Protein AF-A0A7V4G1V3-F1 (afdb_monomer_lite)

Structure (mmCIF, N/CA/C/O backbone):
data_AF-A0A7V4G1V3-F1
#
_entry.id   AF-A0A7V4G1V3-F1
#
loop_
_atom_site.group_PDB
_atom_site.id
_atom_site.type_symbol
_atom_site.label_atom_id
_atom_site.label_alt_id
_atom_site.label_comp_id
_atom_site.label_asym_id
_atom_site.label_entity_id
_atom_site.label_seq_id
_atom_site.pdbx_PDB_ins_code
_atom_site.Cartn_x
_atom_site.Cartn_y
_atom_site.Cartn_z
_atom_site.occupancy
_atom_site.B_iso_or_equiv
_atom_site.auth_seq_id
_atom_site.auth_comp_id
_atom_site.auth_asym_id
_atom_site.auth_atom_id
_atom_site.pdbx_PDB_model_num
ATOM 1 N N . SER A 1 1 ? -12.341 24.919 14.331 1.00 77.06 1 S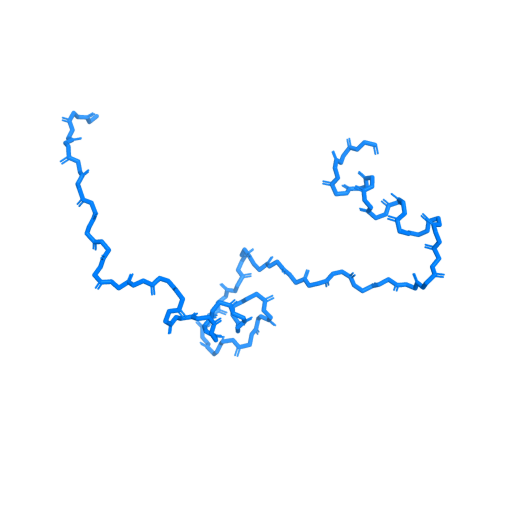ER A N 1
ATOM 2 C CA . SER A 1 1 ? -12.491 24.048 15.514 1.00 77.06 1 SER A CA 1
ATOM 3 C C . SER A 1 1 ? -11.246 24.211 16.375 1.00 77.06 1 SER A C 1
ATOM 5 O O . SER A 1 1 ? -10.164 24.366 15.818 1.00 77.06 1 SER A O 1
ATOM 7 N N . SER A 1 2 ? -11.415 24.268 17.699 1.00 94.00 2 SER A N 1
ATOM 8 C CA . SER A 1 2 ? -10.351 24.397 18.714 1.00 94.00 2 SER A CA 1
ATOM 9 C C . SER A 1 2 ? -10.231 23.131 19.573 1.00 94.00 2 SER A C 1
ATOM 11 O O . SER A 1 2 ? -9.781 23.186 20.718 1.00 94.00 2 SER A O 1
ATOM 13 N N . ASP A 1 3 ? -10.692 21.997 19.047 1.00 94.38 3 ASP A N 1
ATOM 14 C CA . ASP A 1 3 ? -10.800 20.754 19.802 1.00 94.38 3 ASP A CA 1
ATOM 15 C C . ASP A 1 3 ? -9.449 20.033 19.872 1.00 94.38 3 ASP A C 1
ATOM 17 O O . ASP A 1 3 ? -8.686 19.998 18.905 1.00 94.38 3 ASP A O 1
ATOM 21 N N . ARG A 1 4 ? -9.152 19.423 21.026 1.00 95.81 4 ARG A N 1
ATOM 22 C CA . ARG A 1 4 ? -8.006 18.517 21.190 1.00 95.81 4 ARG A CA 1
ATOM 23 C C . ARG A 1 4 ? -8.490 17.080 21.072 1.00 95.81 4 ARG A C 1
ATOM 25 O O . ARG A 1 4 ? -9.178 16.590 21.963 1.00 95.81 4 ARG A O 1
ATOM 32 N N . VAL A 1 5 ? -8.107 16.412 19.989 1.00 96.81 5 VAL A N 1
ATOM 33 C CA . VAL A 1 5 ? -8.482 15.021 19.707 1.00 96.81 5 VAL A CA 1
ATOM 34 C C . VAL A 1 5 ? -7.302 14.098 19.995 1.00 96.81 5 VAL A C 1
ATOM 36 O O . VAL A 1 5 ? -6.177 14.370 19.581 1.00 96.81 5 VAL A O 1
ATOM 39 N N . VAL A 1 6 ? -7.569 12.995 20.693 1.00 97.31 6 VAL A N 1
ATOM 40 C CA . VAL A 1 6 ? -6.591 11.935 20.970 1.00 97.31 6 VAL A CA 1
ATOM 41 C C . VAL A 1 6 ? -7.115 10.623 20.396 1.00 97.31 6 VAL A C 1
ATOM 43 O O . VAL A 1 6 ? -8.256 10.248 20.655 1.00 97.31 6 VAL A O 1
ATOM 46 N N . VAL A 1 7 ? -6.271 9.914 19.645 1.00 97.62 7 VAL A N 1
ATOM 47 C CA . VAL A 1 7 ? -6.563 8.578 19.107 1.00 97.62 7 VAL A CA 1
ATOM 48 C C . VAL A 1 7 ? -5.714 7.554 19.850 1.00 97.62 7 VAL A C 1
ATOM 50 O O . VAL A 1 7 ? -4.493 7.691 19.922 1.00 97.62 7 VAL A O 1
ATOM 53 N N . ILE A 1 8 ? -6.351 6.520 20.398 1.00 97.81 8 ILE A N 1
ATOM 54 C CA . ILE A 1 8 ? -5.664 5.445 21.119 1.00 97.81 8 ILE A CA 1
ATOM 55 C C . ILE A 1 8 ? -5.544 4.228 20.200 1.00 97.81 8 ILE A C 1
ATOM 57 O O . ILE A 1 8 ? -6.536 3.570 19.895 1.00 97.81 8 ILE A O 1
ATOM 61 N N . SER A 1 9 ? -4.318 3.903 19.784 1.00 97.62 9 SER A N 1
ATOM 62 C CA . SER A 1 9 ? -4.029 2.665 19.054 1.00 97.62 9 SER A CA 1
ATOM 63 C C . SER A 1 9 ? -3.874 1.508 20.037 1.00 97.62 9 SER A C 1
ATOM 65 O O . SER A 1 9 ? -2.855 1.384 20.711 1.00 97.62 9 SER A O 1
ATOM 67 N N . THR A 1 10 ? -4.882 0.646 20.124 1.00 97.88 10 THR A N 1
ATOM 68 C CA . THR A 1 10 ? -4.929 -0.463 21.095 1.00 97.88 10 THR A CA 1
ATOM 69 C C . THR A 1 10 ? -4.086 -1.675 20.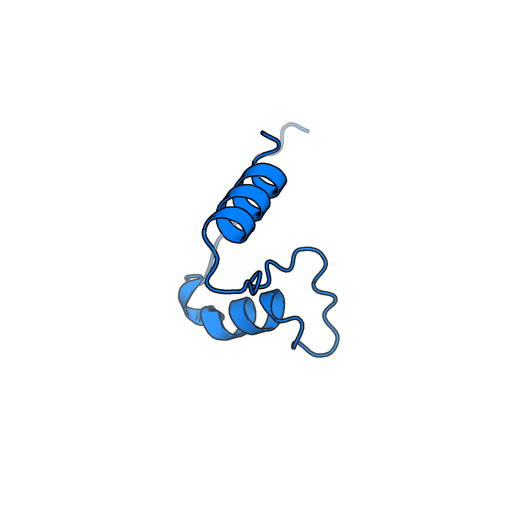688 1.00 97.88 10 THR A C 1
ATOM 71 O O . THR A 1 10 ? -3.817 -2.555 21.505 1.00 97.88 10 THR A O 1
ATOM 74 N N . ALA A 1 11 ? -3.648 -1.735 19.429 1.00 98.00 11 ALA A N 1
ATOM 75 C CA . ALA A 1 11 ? -2.849 -2.824 18.890 1.00 98.00 11 ALA A CA 1
ATOM 76 C C . ALA A 1 11 ? -1.774 -2.316 17.923 1.00 98.00 11 ALA A C 1
ATOM 78 O O . ALA A 1 11 ? -1.924 -1.281 17.276 1.00 98.00 11 ALA A O 1
ATOM 79 N N . HIS A 1 12 ? -0.683 -3.075 17.810 1.00 98.12 12 HIS A N 1
ATOM 80 C CA . HIS A 1 12 ? 0.385 -2.791 16.858 1.00 98.12 12 HIS A CA 1
ATOM 81 C C . HIS A 1 12 ? -0.003 -3.261 15.450 1.00 98.12 12 HIS A C 1
ATOM 83 O O . HIS A 1 12 ? -0.479 -4.385 15.278 1.00 98.12 12 HIS A O 1
ATOM 89 N N . GLY A 1 13 ? 0.273 -2.444 14.430 1.00 97.56 13 GLY A N 1
ATOM 90 C CA . GLY A 1 13 ? -0.116 -2.723 13.042 1.00 97.56 13 GLY A CA 1
ATOM 91 C C . GLY A 1 13 ? 0.450 -4.024 12.458 1.00 97.56 13 GLY A C 1
ATOM 92 O O . GLY A 1 13 ? -0.187 -4.631 11.602 1.00 97.56 13 GLY A O 1
ATOM 93 N N . LEU A 1 14 ? 1.599 -4.501 12.955 1.00 98.00 14 LEU A N 1
ATOM 94 C CA . LEU A 1 14 ? 2.197 -5.784 12.536 1.00 98.00 14 LEU A CA 1
ATOM 95 C C . LEU A 1 14 ? 1.319 -7.008 12.837 1.00 98.00 14 LEU A C 1
ATOM 97 O O . LEU A 1 14 ? 1.524 -8.055 12.236 1.00 98.00 14 LEU A O 1
ATOM 101 N N . LYS A 1 15 ? 0.318 -6.888 13.717 1.00 98.06 15 LYS A N 1
ATOM 102 C CA . LYS A 1 15 ? -0.666 -7.958 13.938 1.00 98.06 15 LYS A CA 1
ATOM 103 C C . LYS A 1 15 ? -1.626 -8.147 12.753 1.00 98.06 15 LYS A C 1
ATOM 105 O O . LYS A 1 15 ? -2.337 -9.140 12.713 1.00 98.06 15 LYS A O 1
ATOM 110 N N . PHE A 1 16 ? -1.649 -7.211 11.801 1.00 97.56 16 PHE A N 1
ATOM 111 C CA . PHE A 1 16 ? -2.622 -7.150 10.705 1.00 97.56 16 PHE A CA 1
ATOM 112 C C . PHE A 1 16 ? -1.952 -7.126 9.322 1.00 97.56 16 PHE A C 1
ATOM 114 O O . PHE A 1 16 ? -2.490 -6.558 8.371 1.00 97.56 16 PHE A O 1
ATOM 121 N N . THR A 1 17 ? -0.758 -7.706 9.182 1.00 97.81 17 THR A N 1
ATOM 122 C CA . THR A 1 17 ? -0.024 -7.721 7.905 1.00 97.81 17 THR A CA 1
ATOM 123 C C . THR A 1 17 ? -0.798 -8.430 6.799 1.00 97.81 17 THR A C 1
ATOM 125 O O . THR A 1 17 ? -0.888 -7.884 5.707 1.00 97.81 17 THR A O 1
ATOM 128 N N . SER A 1 18 ? -1.432 -9.572 7.079 1.00 97.19 18 SER A N 1
ATOM 129 C CA . SER A 1 18 ? -2.249 -10.300 6.095 1.00 97.19 18 SER A CA 1
ATOM 130 C C . SER A 1 18 ? -3.402 -9.457 5.547 1.00 97.19 18 SER A C 1
ATOM 132 O O . SER A 1 18 ? -3.656 -9.485 4.348 1.00 97.19 18 SER A O 1
ATOM 134 N N . PHE A 1 19 ? -4.045 -8.647 6.397 1.00 96.06 19 PHE A N 1
ATOM 135 C CA . PHE A 1 19 ? -5.070 -7.696 5.958 1.00 96.06 19 PHE A CA 1
ATOM 136 C C . PHE A 1 19 ? -4.480 -6.636 5.020 1.00 96.06 19 PHE A C 1
ATOM 138 O O . PHE A 1 19 ? -5.038 -6.372 3.961 1.00 96.06 19 PHE A O 1
ATOM 145 N N . LYS A 1 20 ? -3.320 -6.058 5.366 1.00 96.69 20 LYS A N 1
ATOM 146 C CA . LYS A 1 20 ? -2.645 -5.064 4.512 1.00 96.69 20 LYS A CA 1
ATOM 147 C C . LYS A 1 20 ? -2.224 -5.650 3.165 1.00 96.69 20 LYS A C 1
ATOM 149 O O . LYS A 1 20 ? -2.379 -4.983 2.150 1.00 96.69 20 LYS A O 1
ATOM 154 N N . VAL A 1 21 ? -1.716 -6.883 3.156 1.00 97.12 21 VAL A N 1
ATOM 155 C CA . VAL A 1 21 ? -1.388 -7.607 1.920 1.00 97.12 21 VAL A CA 1
ATOM 156 C C . VAL A 1 21 ? -2.651 -7.799 1.086 1.00 97.12 21 VAL A C 1
ATOM 158 O O . VAL A 1 21 ? -2.678 -7.358 -0.056 1.00 97.12 21 VAL A O 1
ATOM 161 N N . GLY A 1 22 ? -3.722 -8.346 1.670 1.00 96.94 22 GLY A N 1
ATOM 162 C CA . GLY A 1 22 ? -4.992 -8.544 0.969 1.00 96.94 22 GLY A CA 1
ATOM 163 C C . GLY A 1 22 ? -5.572 -7.250 0.392 1.00 96.94 22 GLY A C 1
ATOM 164 O O . GLY A 1 22 ? -6.039 -7.256 -0.743 1.00 96.94 22 GLY A O 1
ATOM 165 N N . TYR A 1 23 ? -5.485 -6.136 1.128 1.00 97.88 23 TYR A N 1
ATOM 166 C CA . TYR A 1 23 ? -5.909 -4.815 0.656 1.00 97.88 23 TYR A CA 1
ATOM 167 C C . TYR A 1 23 ? -5.091 -4.359 -0.559 1.00 97.88 23 TYR A C 1
ATOM 169 O O . TYR A 1 23 ? -5.645 -4.027 -1.601 1.00 97.88 23 TYR A O 1
ATOM 177 N N . HIS A 1 24 ? -3.756 -4.378 -0.474 1.00 98.00 24 HIS A N 1
ATOM 178 C CA . HIS A 1 24 ? -2.920 -3.930 -1.594 1.00 98.00 24 HIS A CA 1
ATOM 179 C C . HIS A 1 24 ? -2.944 -4.888 -2.799 1.00 98.00 24 HIS A C 1
ATOM 181 O O . HIS A 1 24 ? -2.580 -4.471 -3.897 1.00 98.00 24 HIS A O 1
ATOM 187 N N . GLU A 1 25 ? -3.394 -6.131 -2.613 1.00 95.88 25 GLU A N 1
ATOM 188 C CA . GLU A 1 25 ? -3.644 -7.102 -3.683 1.00 95.88 25 GLU A CA 1
ATOM 189 C C . GLU A 1 25 ? -5.089 -7.082 -4.219 1.00 95.88 25 GLU A C 1
ATOM 191 O O . GLU A 1 25 ? -5.368 -7.776 -5.194 1.00 95.88 25 GLU A O 1
ATOM 196 N N . GLY A 1 26 ? -6.006 -6.324 -3.604 1.00 95.75 26 GLY A N 1
ATOM 197 C CA . GLY A 1 26 ? -7.419 -6.279 -3.998 1.00 95.75 26 GLY A CA 1
ATOM 198 C C . GLY A 1 26 ? -8.168 -7.604 -3.801 1.00 95.75 26 GLY A C 1
ATOM 199 O O . GLY A 1 26 ? -9.049 -7.930 -4.589 1.00 95.75 26 GLY A O 1
ATOM 200 N N . LYS A 1 27 ? -7.794 -8.396 -2.787 1.00 96.50 27 LYS A N 1
ATOM 201 C CA . LYS A 1 27 ? -8.333 -9.749 -2.525 1.00 96.50 27 LYS A CA 1
ATOM 202 C C . LYS A 1 27 ? -9.284 -9.830 -1.328 1.00 96.50 27 LYS A C 1
ATOM 204 O O . LYS A 1 27 ? -9.612 -10.927 -0.886 1.00 96.50 27 LYS A O 1
ATOM 209 N N . LEU A 1 28 ? -9.644 -8.696 -0.738 1.00 96.44 28 LEU A N 1
ATOM 210 C CA . LEU A 1 28 ? -10.556 -8.659 0.401 1.00 96.44 28 LEU A CA 1
ATOM 211 C C . LEU A 1 28 ? -11.996 -8.597 -0.107 1.00 96.44 28 LEU A C 1
ATOM 213 O O . LEU A 1 28 ? -12.354 -7.663 -0.823 1.00 96.44 28 LEU A O 1
ATOM 217 N N . ASP A 1 29 ? -12.806 -9.578 0.283 1.00 95.69 29 ASP A N 1
ATOM 218 C CA . ASP A 1 29 ? -14.237 -9.582 -0.016 1.00 95.69 29 ASP A CA 1
ATOM 219 C C . ASP A 1 29 ? -14.901 -8.324 0.559 1.00 95.69 29 ASP A C 1
ATOM 221 O O . ASP A 1 29 ? -14.570 -7.885 1.662 1.00 95.69 29 ASP A O 1
ATOM 225 N N . GLU A 1 30 ? -15.824 -7.739 -0.208 1.00 95.12 30 GLU A N 1
ATOM 226 C CA . GLU A 1 30 ? -16.601 -6.542 0.164 1.00 95.12 30 GLU A CA 1
ATOM 227 C C . GLU A 1 30 ? -15.771 -5.261 0.408 1.00 95.12 30 GLU A C 1
ATOM 229 O O . GLU A 1 30 ? -16.311 -4.254 0.866 1.00 95.12 30 GLU A O 1
ATOM 234 N N . VAL A 1 31 ? -14.472 -5.252 0.079 1.00 95.62 31 VAL A N 1
ATOM 235 C CA . VAL A 1 31 ? -13.593 -4.086 0.261 1.00 95.62 31 VAL A CA 1
ATOM 236 C C . VAL A 1 31 ? -13.102 -3.549 -1.079 1.00 95.62 31 VAL A C 1
ATOM 238 O O . VAL A 1 31 ? -12.320 -4.187 -1.786 1.00 95.62 31 VAL A O 1
ATOM 241 N N . GLU A 1 32 ? -13.461 -2.303 -1.379 1.00 95.88 32 GLU A N 1
ATOM 242 C CA . GLU A 1 32 ? -12.875 -1.558 -2.493 1.00 95.88 32 GLU A CA 1
ATOM 243 C C . GLU A 1 32 ? -11.519 -0.969 -2.082 1.00 95.88 32 GLU A C 1
ATOM 245 O O . GLU A 1 32 ? -11.401 -0.137 -1.180 1.00 95.88 32 GLU A O 1
ATOM 250 N N . SER A 1 33 ? -10.451 -1.427 -2.735 1.00 96.56 33 SER A N 1
ATOM 251 C CA . SER A 1 33 ? -9.079 -1.027 -2.403 1.00 96.56 33 SER A CA 1
ATOM 252 C C . SER A 1 33 ? -8.633 0.192 -3.217 1.00 96.56 33 SER A C 1
ATOM 254 O O . SER A 1 33 ? -7.688 0.121 -4.000 1.00 96.56 33 SER A O 1
ATOM 256 N N . GLU A 1 34 ? -9.318 1.325 -3.024 1.00 96.38 34 GLU A N 1
ATOM 257 C CA . GLU A 1 34 ? -9.093 2.584 -3.762 1.00 96.38 34 GLU A CA 1
ATOM 258 C C . GLU A 1 34 ? -7.640 3.088 -3.700 1.00 96.38 34 GLU A C 1
ATOM 260 O O . GLU A 1 34 ? -7.139 3.698 -4.644 1.00 96.38 34 GLU A O 1
ATOM 265 N N . LEU A 1 35 ? -6.946 2.812 -2.590 1.00 97.12 35 LEU A N 1
ATOM 266 C CA . LEU A 1 35 ? -5.556 3.202 -2.344 1.00 97.12 35 LEU A CA 1
ATOM 267 C C . LEU A 1 35 ? -4.610 1.990 -2.352 1.00 97.12 35 LEU A C 1
ATOM 269 O O . LEU A 1 35 ? -3.587 1.975 -1.656 1.00 97.12 35 LEU A O 1
ATOM 273 N N . ALA A 1 36 ? -4.947 0.941 -3.110 1.00 97.31 36 ALA A N 1
ATOM 274 C CA . ALA A 1 36 ? -4.050 -0.188 -3.318 1.00 97.31 36 ALA A CA 1
ATOM 275 C C . ALA A 1 36 ? -2.706 0.280 -3.906 1.00 97.31 36 ALA A C 1
ATOM 277 O O . ALA A 1 36 ? -2.631 1.194 -4.726 1.00 97.31 36 ALA A O 1
ATOM 278 N N . ASN A 1 37 ? -1.625 -0.388 -3.500 1.00 96.38 37 ASN A N 1
ATOM 279 C CA . ASN A 1 37 ? -0.281 -0.141 -4.017 1.00 96.38 37 ASN A CA 1
ATOM 280 C C . ASN A 1 37 ? 0.274 -1.469 -4.539 1.00 96.38 37 ASN A C 1
ATOM 282 O O . ASN A 1 37 ? 1.125 -2.077 -3.881 1.00 96.38 37 ASN A O 1
ATOM 286 N N . PRO A 1 38 ? -0.270 -1.968 -5.660 1.00 94.31 38 PRO A N 1
ATOM 287 C CA . PRO A 1 38 ? 0.147 -3.243 -6.207 1.00 94.31 38 PRO A CA 1
ATOM 288 C C . PRO A 1 38 ? 1.573 -3.149 -6.770 1.00 94.31 38 PRO A C 1
ATOM 290 O O . PRO A 1 38 ? 2.016 -2.072 -7.191 1.00 94.3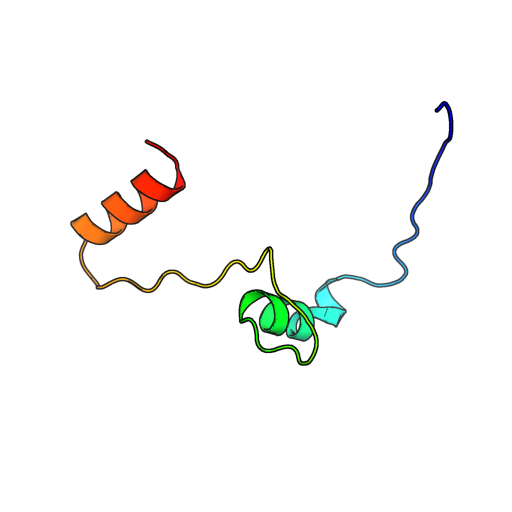1 38 PRO A O 1
ATOM 293 N N . PRO A 1 39 ? 2.302 -4.274 -6.828 1.00 93.19 39 PRO A N 1
ATOM 294 C CA . PRO A 1 39 ? 3.567 -4.336 -7.542 1.00 93.19 39 PRO A CA 1
ATOM 295 C C . PRO A 1 39 ? 3.402 -3.957 -9.018 1.00 93.19 39 PRO A C 1
ATOM 297 O O . PRO A 1 39 ? 2.440 -4.352 -9.677 1.00 93.19 39 PRO A O 1
ATOM 300 N N . VAL A 1 40 ? 4.387 -3.240 -9.558 1.00 94.44 40 VAL A N 1
ATOM 301 C CA . VAL A 1 40 ? 4.502 -2.996 -10.999 1.00 94.44 40 VAL A CA 1
ATOM 302 C C . VAL A 1 40 ? 5.467 -4.032 -11.571 1.00 94.44 40 VAL A C 1
ATOM 304 O O . VAL A 1 40 ? 6.673 -3.949 -11.346 1.00 94.44 40 VAL A O 1
ATOM 307 N N . TYR A 1 41 ? 4.939 -5.024 -12.286 1.00 95.56 41 TYR A N 1
ATOM 308 C CA . TYR A 1 41 ? 5.742 -6.065 -12.930 1.00 95.56 41 TYR A CA 1
ATOM 309 C C . TYR A 1 41 ? 6.329 -5.556 -14.247 1.00 95.56 41 TYR A C 1
ATOM 311 O O . TYR A 1 41 ? 5.604 -5.027 -15.087 1.00 95.56 41 TYR A O 1
ATOM 319 N N . LEU A 1 42 ? 7.640 -5.722 -14.430 1.00 97.31 42 LEU A N 1
ATOM 320 C CA . LEU A 1 42 ? 8.380 -5.230 -15.592 1.00 97.31 42 LEU A CA 1
ATOM 321 C C . LEU A 1 42 ? 9.330 -6.314 -16.127 1.00 97.31 42 LEU A C 1
ATOM 323 O O . LEU A 1 42 ? 9.807 -7.141 -15.345 1.00 97.31 42 LEU A O 1
ATOM 327 N N . PRO A 1 43 ? 9.631 -6.317 -17.439 1.00 97.19 43 PRO A N 1
ATOM 328 C CA . PRO A 1 43 ? 10.692 -7.149 -17.997 1.00 97.19 43 PRO A CA 1
ATOM 329 C C . PRO A 1 43 ? 12.065 -6.750 -17.435 1.00 97.19 43 PRO A C 1
ATOM 331 O O . PRO A 1 43 ? 12.262 -5.623 -16.979 1.00 97.19 43 PRO A O 1
ATOM 334 N N . ALA A 1 44 ? 13.031 -7.669 -17.509 1.00 97.56 44 ALA A N 1
ATOM 335 C CA . ALA A 1 44 ? 14.418 -7.442 -17.096 1.00 97.56 44 ALA A CA 1
ATOM 336 C C . ALA A 1 44 ? 15.182 -6.566 -18.113 1.00 97.56 44 ALA A C 1
ATOM 338 O O . ALA A 1 44 ? 16.162 -6.996 -18.716 1.00 97.56 44 ALA A O 1
ATOM 339 N N . ASP A 1 45 ? 14.705 -5.3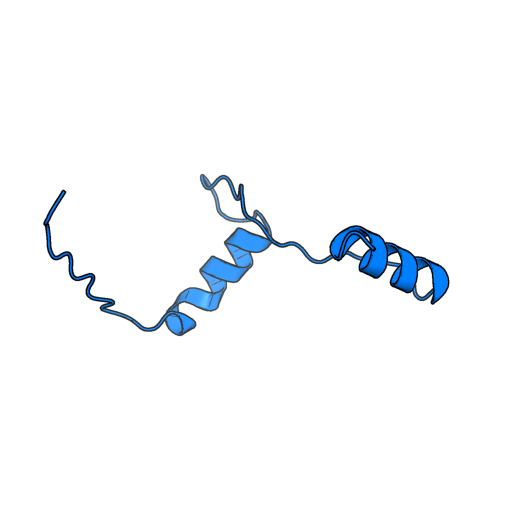38 -18.309 1.00 98.50 45 ASP A N 1
ATOM 340 C CA . ASP A 1 45 ? 15.232 -4.352 -19.247 1.00 98.50 45 ASP A CA 1
ATOM 341 C C . ASP A 1 45 ? 15.501 -3.025 -18.523 1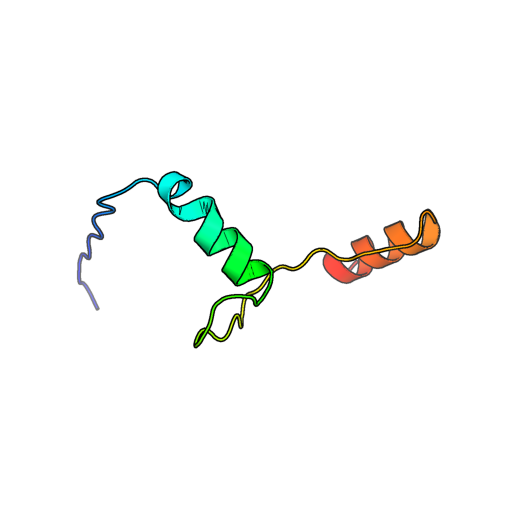.00 98.50 45 ASP A C 1
ATOM 343 O O . ASP A 1 45 ? 14.624 -2.439 -17.880 1.00 98.50 45 ASP A O 1
ATOM 347 N N . VAL A 1 46 ? 16.740 -2.541 -18.622 1.00 98.00 46 VAL A N 1
ATOM 348 C CA . VAL A 1 46 ? 17.196 -1.341 -17.908 1.00 98.00 46 VAL A CA 1
ATOM 349 C C . VAL A 1 46 ? 16.494 -0.063 -18.370 1.00 98.00 46 VAL A C 1
ATOM 351 O O . VAL A 1 46 ? 16.275 0.840 -17.560 1.00 98.00 46 VAL A O 1
ATOM 354 N N . THR A 1 47 ? 16.133 0.027 -19.648 1.00 98.19 47 THR A N 1
ATOM 355 C CA . THR A 1 47 ? 15.428 1.178 -20.215 1.00 98.19 47 THR A CA 1
ATOM 356 C C . THR A 1 47 ? 14.007 1.215 -19.668 1.00 98.19 47 THR A C 1
ATOM 358 O O . THR A 1 47 ? 13.595 2.230 -19.106 1.00 98.19 47 THR A O 1
ATOM 361 N N . VAL A 1 48 ? 13.306 0.077 -19.697 1.00 98.00 48 VAL A N 1
ATOM 362 C CA . VAL A 1 48 ? 11.932 -0.045 -19.182 1.00 98.00 48 VAL A CA 1
ATOM 363 C C . VAL A 1 48 ? 11.850 0.277 -17.687 1.00 98.00 48 VAL A C 1
ATOM 365 O O . VAL A 1 48 ? 10.934 0.974 -17.244 1.00 98.00 48 VAL A O 1
ATOM 368 N N . VAL A 1 49 ? 12.823 -0.182 -16.893 1.00 97.69 49 VAL A N 1
ATOM 369 C CA . VAL A 1 49 ? 12.882 0.122 -15.454 1.00 97.69 49 VAL A CA 1
ATOM 370 C C . VAL A 1 49 ? 13.089 1.618 -15.207 1.00 97.69 49 VAL A C 1
ATOM 372 O O . VAL A 1 49 ? 12.384 2.203 -14.382 1.00 97.69 49 VAL A O 1
ATOM 375 N N . LYS A 1 50 ? 14.017 2.262 -15.930 1.00 97.94 50 LYS A N 1
ATOM 376 C CA . LYS A 1 50 ? 14.265 3.707 -15.799 1.00 97.94 50 LYS A CA 1
ATOM 377 C C . LYS A 1 50 ? 13.025 4.529 -16.137 1.00 97.94 50 LYS A C 1
ATOM 379 O O . LYS A 1 50 ? 12.678 5.430 -15.379 1.00 97.94 50 LYS A O 1
ATOM 384 N N . GLU A 1 51 ? 12.333 4.193 -17.222 1.00 97.69 51 GLU A N 1
ATOM 385 C CA . GLU A 1 51 ? 11.094 4.869 -17.618 1.00 97.69 51 GLU A CA 1
ATOM 386 C C . GLU A 1 51 ? 9.983 4.712 -16.575 1.00 97.69 51 GLU A C 1
ATOM 388 O O . GLU A 1 51 ? 9.261 5.666 -16.282 1.00 97.69 51 GLU A O 1
ATOM 393 N N . ALA A 1 52 ? 9.836 3.521 -15.985 1.00 97.44 52 ALA A N 1
ATOM 394 C CA . ALA A 1 52 ? 8.846 3.289 -14.938 1.00 97.44 52 ALA A CA 1
ATOM 395 C C . ALA A 1 52 ? 9.125 4.131 -13.682 1.00 97.44 52 ALA A C 1
ATOM 397 O O . ALA A 1 52 ? 8.194 4.707 -13.114 1.00 97.44 52 ALA A O 1
ATOM 398 N N . ILE A 1 53 ? 10.396 4.245 -13.281 1.00 96.88 53 ILE A N 1
ATOM 399 C CA . ILE A 1 53 ? 10.824 5.106 -12.170 1.00 96.88 53 ILE A CA 1
ATOM 400 C C . ILE A 1 53 ? 10.549 6.577 -12.497 1.00 96.88 53 ILE A C 1
ATOM 402 O O . ILE A 1 53 ? 9.928 7.267 -11.690 1.00 96.88 53 ILE A O 1
ATOM 406 N N . ALA A 1 54 ? 10.951 7.038 -13.684 1.00 97.62 54 ALA A N 1
ATOM 407 C CA . ALA A 1 54 ? 10.741 8.411 -14.137 1.00 97.62 54 ALA A CA 1
ATOM 408 C C . ALA A 1 54 ? 9.252 8.799 -14.115 1.00 97.62 54 ALA A C 1
ATOM 410 O O . ALA A 1 54 ? 8.875 9.767 -13.457 1.00 97.62 54 ALA A O 1
ATOM 411 N N . ARG A 1 55 ? 8.372 7.958 -14.685 1.00 96.50 55 ARG A N 1
ATOM 412 C CA . ARG A 1 55 ? 6.911 8.159 -14.623 1.00 96.50 55 ARG A CA 1
ATOM 413 C C . ARG A 1 55 ? 6.382 8.268 -13.192 1.00 96.50 55 ARG A C 1
ATOM 415 O O . ARG A 1 55 ? 5.500 9.082 -12.937 1.00 96.50 55 ARG A O 1
ATOM 422 N N . LYS A 1 56 ? 6.885 7.448 -12.259 1.00 95.31 56 LYS A N 1
ATOM 423 C CA . LYS A 1 56 ? 6.424 7.450 -10.859 1.00 95.31 56 LYS A CA 1
ATOM 424 C C . LYS A 1 56 ? 6.889 8.690 -10.095 1.00 95.31 56 LYS A C 1
ATOM 426 O O . LYS A 1 56 ? 6.153 9.171 -9.239 1.00 95.31 56 LYS A O 1
ATOM 431 N N . LEU A 1 57 ? 8.088 9.181 -10.399 1.00 96.62 57 LEU A N 1
ATOM 432 C CA . LEU A 1 57 ? 8.671 10.379 -9.792 1.00 96.62 57 LEU A CA 1
ATOM 433 C C . LEU A 1 57 ? 8.280 11.676 -10.511 1.00 96.62 57 LEU A C 1
ATOM 435 O O . LEU A 1 57 ? 8.572 12.746 -9.989 1.00 96.62 57 LEU A O 1
ATOM 439 N N . GLN A 1 58 ? 7.601 11.578 -11.659 1.00 94.19 58 GLN A N 1
ATOM 440 C CA . GLN A 1 58 ? 7.225 12.711 -12.509 1.00 94.19 58 GLN A CA 1
ATOM 441 C C . GLN A 1 58 ? 8.444 13.533 -12.972 1.00 94.19 58 GLN A C 1
ATOM 443 O O . GLN A 1 58 ? 8.393 14.762 -12.995 1.00 94.19 58 GLN A O 1
ATOM 448 N N . ILE A 1 59 ? 9.536 12.843 -13.322 1.00 80.19 59 ILE A N 1
ATOM 449 C CA . ILE A 1 59 ? 10.792 13.424 -13.833 1.00 80.19 59 ILE A CA 1
ATOM 450 C C . ILE A 1 59 ? 11.073 13.003 -15.271 1.00 80.19 59 ILE A C 1
ATOM 452 O O . ILE A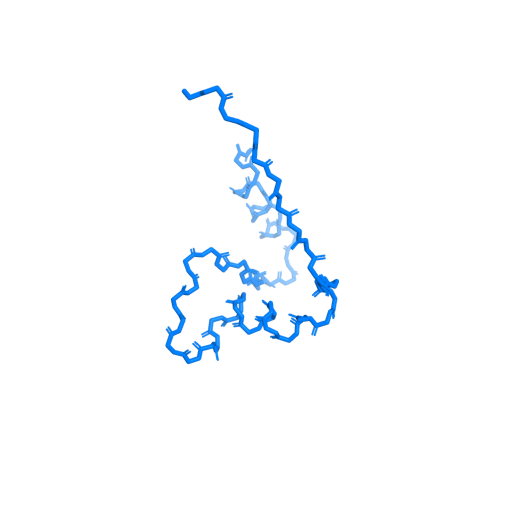 1 59 ? 10.566 11.932 -15.680 1.00 80.19 59 ILE A O 1
#

pLDDT: mean 96.14, std 3.51, range [77.06, 98.5]

Foldseek 3Di:
DPDDDDDDDPDDCVVCVVVLVCLLVVNDPPDDNPPRDHDDDDPPDPVGVVVVVCVVVVD

Radius of gyration: 18.05 Å; chains: 1; bounding box: 34×35×41 Å

Secondary structure (DSSP, 8-state):
----------S-GGGGHHHHHHHHTT-STT---TT--------S-HHHHHHHHHHHHT-

Sequence (59 aa):
SSDRVVVISTAHGLKFTSFKVGYHEGKLDEVESELANPPVYLPADVTVVKEAIARKLQI